Protein AF-A0A1B6GEA3-F1 (afdb_monomer_lite)

Radius of gyration: 18.71 Å; chains: 1; bounding box: 44×48×42 Å

Secondary structure (DSSP, 8-state):
--TT----SS--GGG--S-SSSS-EEETTTEEE--EE-SGGG--TTPEEHHHHHHHHHHT-SSEEEEEES---SEESSSSS-EE-HHHHHHHHHHHHHS--EEEEEEEE-TT--HHHHHHHHHHHGGGTTSS--EEEEEEE-------

InterPro domains:
  IPR032803 PLD3/4-like, PLD-like domain [PF13918] (6-137)
  IPR050874 Diverse function phospholipase D-related protein [PTHR10185] (2-135)

pLDDT: mean 89.79, std 10.69, range [38.94, 98.12]

Foldseek 3Di:
DPPPDDLDPADDCVPADLAEPVRFDQDVVPGGDDDADDDPSPQHHNYHHPLCVVLVVLQPDQAEAEEEEAADDQWDPPDPDIDGNVSNLVSNCCCFAVRVYAYEYEYEDEPPHDPVRVVSLCVSCCVVVPDSGHYYYDYDYDDPPPDD

Sequence (148 aa):
GAEGAQIPDKWPDSLSTPFNKETPMNLSTNGLVYLSSSPPPFCTKGRTGDGNAITSTILKANKFIYIAVMDYLPTFIFTSKPRYWADIDTALRTAAVDNSVEIRLLVSWWSHSPDSEKLFLRSLTDISDGRKVNITVEHLIGLETTSR

Organism: NCBI:txid1464854

Structure (mmCIF, N/CA/C/O backbone):
data_AF-A0A1B6GEA3-F1
#
_entry.id   AF-A0A1B6GEA3-F1
#
loop_
_atom_site.group_PDB
_atom_site.id
_atom_site.type_symbol
_atom_site.label_atom_id
_atom_site.label_alt_id
_atom_site.label_comp_id
_atom_site.label_asym_id
_atom_site.label_entity_id
_atom_site.label_seq_id
_atom_site.pdbx_PDB_ins_code
_atom_site.Cartn_x
_atom_site.Cartn_y
_atom_site.Cartn_z
_atom_site.occupancy
_atom_site.B_iso_or_equiv
_atom_site.auth_seq_id
_atom_site.auth_comp_id
_atom_site.auth_asym_id
_atom_site.auth_atom_id
_atom_site.pdbx_PDB_model_num
ATOM 1 N N . GLY A 1 1 ? -21.837 13.336 11.158 1.00 63.84 1 GLY A N 1
ATOM 2 C CA . GLY A 1 1 ? -22.263 12.968 12.523 1.00 63.84 1 GLY A CA 1
ATOM 3 C C . GLY A 1 1 ? -23.209 14.032 13.028 1.00 63.84 1 GLY A C 1
ATOM 4 O O . GLY A 1 1 ? -23.112 15.153 12.548 1.00 63.84 1 GLY A O 1
ATOM 5 N N . ALA A 1 2 ? -24.130 13.686 13.927 1.00 83.81 2 ALA A N 1
ATOM 6 C CA . ALA A 1 2 ? -24.963 14.682 14.600 1.00 83.81 2 ALA A CA 1
ATOM 7 C C . ALA A 1 2 ? -24.093 15.640 15.433 1.00 83.81 2 ALA A C 1
ATOM 9 O O . ALA A 1 2 ? -22.959 15.302 15.788 1.00 83.81 2 ALA A O 1
ATOM 10 N N . GLU A 1 3 ? -24.618 16.824 15.732 1.00 90.31 3 GLU A N 1
ATOM 11 C CA . GLU A 1 3 ? -23.950 17.785 16.608 1.00 90.31 3 GLU A CA 1
ATOM 12 C C . GLU A 1 3 ? -23.606 17.125 17.956 1.00 90.31 3 GLU A C 1
ATOM 14 O O . GLU A 1 3 ? -24.433 16.438 18.555 1.00 90.31 3 GLU A O 1
ATOM 19 N N . GLY A 1 4 ? -22.349 17.257 18.391 1.00 88.88 4 GLY A N 1
ATOM 20 C CA . GLY A 1 4 ? -21.850 16.654 19.632 1.00 88.88 4 GLY A CA 1
ATOM 21 C C . GLY A 1 4 ? -21.494 15.161 19.572 1.00 88.88 4 GLY A C 1
ATOM 22 O O . GLY A 1 4 ? -21.067 14.615 20.588 1.00 88.88 4 GLY A O 1
ATOM 23 N N . ALA A 1 5 ? -21.614 14.488 18.423 1.00 88.25 5 ALA A N 1
ATOM 24 C CA . ALA A 1 5 ? -21.246 13.075 18.311 1.00 88.25 5 ALA A CA 1
ATOM 25 C C . ALA A 1 5 ? -19.752 12.837 18.617 1.00 88.25 5 ALA A C 1
ATOM 27 O O . ALA A 1 5 ? -18.879 13.470 18.024 1.00 88.25 5 ALA A O 1
ATOM 28 N N . GLN A 1 6 ? -19.473 11.889 19.515 1.00 90.44 6 GLN A N 1
ATOM 29 C CA . GLN A 1 6 ? -18.126 11.444 19.885 1.00 90.44 6 GLN A CA 1
ATOM 30 C C . GLN A 1 6 ? -17.886 10.009 19.412 1.00 90.44 6 GLN A C 1
ATOM 32 O O . GLN A 1 6 ? -18.828 9.230 19.246 1.00 90.44 6 GLN A O 1
ATOM 37 N N . ILE A 1 7 ? -16.619 9.653 19.213 1.00 90.31 7 ILE A N 1
ATOM 38 C CA . ILE A 1 7 ? -16.230 8.261 18.975 1.00 90.31 7 ILE A CA 1
ATOM 39 C C . ILE A 1 7 ? -16.314 7.526 20.320 1.00 90.31 7 ILE A C 1
ATOM 41 O O . ILE A 1 7 ? -15.724 8.004 21.288 1.00 90.31 7 ILE A O 1
ATOM 45 N N . PRO A 1 8 ? -17.044 6.402 20.418 1.00 91.69 8 PRO A N 1
ATOM 46 C CA . PRO A 1 8 ? -17.146 5.671 21.672 1.00 91.69 8 PRO A CA 1
ATOM 47 C C . PRO A 1 8 ? -15.839 4.934 21.984 1.00 91.69 8 PRO A C 1
ATOM 49 O O . PRO A 1 8 ? -15.177 4.433 21.075 1.00 91.69 8 PRO A O 1
ATOM 52 N N . ASP A 1 9 ? -15.531 4.758 23.271 1.00 89.69 9 ASP A N 1
ATOM 53 C CA . ASP A 1 9 ? -14.397 3.925 23.711 1.00 89.69 9 ASP A CA 1
ATOM 54 C C . ASP A 1 9 ? -14.527 2.475 23.219 1.00 89.69 9 ASP A C 1
ATOM 56 O O . ASP A 1 9 ? -13.545 1.806 22.896 1.00 89.69 9 ASP A O 1
ATOM 60 N N . LYS A 1 10 ? -15.772 1.988 23.134 1.00 91.81 10 LYS A N 1
ATOM 61 C CA . LYS A 1 10 ? -16.122 0.703 22.535 1.00 91.81 10 LYS A CA 1
ATOM 62 C C . LYS A 1 10 ? -17.354 0.863 21.649 1.00 91.81 10 LYS A C 1
ATOM 64 O O . LYS A 1 10 ? -18.423 1.249 22.117 1.00 91.81 10 LYS A O 1
ATOM 69 N N . TRP A 1 11 ? -17.224 0.496 20.377 1.00 93.62 11 TRP A N 1
ATOM 70 C CA . TRP A 1 11 ? -18.368 0.418 19.471 1.00 93.62 11 TRP A CA 1
ATOM 71 C C . TRP A 1 11 ? -19.382 -0.648 19.921 1.00 93.62 11 TRP A C 1
ATOM 73 O O . TRP A 1 11 ? -18.971 -1.694 20.434 1.00 93.62 11 TRP A O 1
ATOM 83 N N . PRO A 1 12 ? -20.691 -0.428 19.696 1.00 94.31 12 PRO A N 1
ATOM 84 C CA . PRO A 1 12 ? -21.720 -1.427 19.965 1.00 94.31 12 PRO A CA 1
ATOM 85 C C . PRO A 1 12 ? -21.414 -2.773 19.301 1.00 94.31 12 PRO A C 1
ATOM 87 O O . PRO A 1 12 ? -20.940 -2.823 18.163 1.00 94.31 12 PRO A O 1
ATOM 90 N N . ASP A 1 13 ? -21.744 -3.876 19.979 1.00 94.38 13 ASP A N 1
ATOM 91 C CA . ASP A 1 13 ? -21.488 -5.222 19.450 1.00 94.38 13 ASP A CA 1
ATOM 92 C C . ASP A 1 13 ? -22.259 -5.480 18.134 1.00 94.38 13 ASP A C 1
ATOM 94 O O . ASP A 1 13 ? -21.790 -6.246 17.297 1.00 94.38 13 ASP A O 1
ATOM 98 N N . SER A 1 14 ? -23.362 -4.759 17.882 1.00 95.31 14 SER A N 1
ATOM 99 C CA . SER A 1 14 ? -24.110 -4.783 16.611 1.00 95.31 14 SER A CA 1
ATOM 100 C C . SER A 1 14 ? -23.311 -4.307 15.392 1.00 95.31 14 SER A C 1
ATOM 102 O O . SER A 1 14 ? -23.678 -4.624 14.264 1.00 95.31 14 SER A O 1
ATOM 104 N N . LEU A 1 15 ? -22.221 -3.560 15.597 1.00 93.25 15 LEU A N 1
ATOM 105 C CA . LEU A 1 15 ? -21.313 -3.118 14.534 1.00 93.25 15 LEU A CA 1
ATOM 106 C C . LEU A 1 15 ? -20.077 -4.021 14.391 1.00 93.25 15 LEU A C 1
ATOM 108 O O . LEU A 1 15 ? -19.209 -3.744 13.556 1.00 93.25 15 LEU A O 1
ATOM 112 N N . SER A 1 16 ? -19.969 -5.073 15.207 1.00 95.06 16 SER A N 1
ATOM 113 C CA . SER A 1 16 ? -18.897 -6.069 15.114 1.00 95.06 16 SER A CA 1
ATOM 114 C C . SER A 1 16 ? -19.169 -7.069 13.989 1.00 95.06 16 SER A C 1
ATOM 116 O O . SER A 1 16 ? -20.304 -7.237 13.548 1.00 95.06 16 SER A O 1
ATOM 118 N N . THR A 1 17 ? -18.129 -7.758 13.524 1.00 95.81 17 THR A N 1
ATOM 119 C CA . THR A 1 17 ? -18.251 -8.786 12.478 1.00 95.81 17 THR A CA 1
ATOM 120 C C . THR A 1 17 ? -17.312 -9.962 12.749 1.00 95.81 17 THR A C 1
ATOM 122 O O . THR A 1 17 ? -16.201 -9.741 13.233 1.00 95.81 17 THR A O 1
ATOM 125 N N . PRO A 1 18 ? -17.709 -11.211 12.439 1.00 96.56 18 PRO A N 1
ATOM 126 C CA . PRO A 1 18 ? -16.789 -12.345 12.425 1.00 96.56 18 PRO A CA 1
ATOM 127 C C . PRO A 1 18 ? -15.946 -12.406 11.138 1.00 96.56 18 PRO A C 1
ATOM 129 O O . PRO A 1 18 ? -15.070 -13.260 11.035 1.00 96.56 18 PRO A O 1
ATOM 132 N N . PHE A 1 19 ? -16.217 -11.544 10.150 1.00 97.06 19 PHE A N 1
ATOM 133 C CA . PHE A 1 19 ? -15.580 -11.595 8.834 1.00 97.06 19 PHE A CA 1
ATOM 134 C C . PHE A 1 19 ? -14.435 -10.591 8.688 1.00 97.06 19 PHE A C 1
ATOM 136 O O . PHE A 1 19 ? -14.632 -9.389 8.876 1.00 97.06 19 PHE A O 1
ATOM 143 N N . ASN A 1 20 ? -13.258 -11.087 8.311 1.00 97.12 20 ASN A N 1
ATOM 144 C CA . ASN A 1 20 ? -12.006 -10.332 8.188 1.00 97.12 20 ASN A CA 1
ATOM 145 C C . ASN A 1 20 ? -11.041 -11.017 7.206 1.00 97.12 20 ASN A C 1
ATOM 147 O O . ASN A 1 20 ? -11.426 -11.952 6.505 1.00 97.12 20 ASN A O 1
ATOM 151 N N . LYS A 1 21 ? -9.788 -10.550 7.137 1.00 95.81 21 LYS A N 1
ATOM 152 C CA . LYS A 1 21 ? -8.769 -11.120 6.243 1.00 95.81 21 LYS A CA 1
ATOM 153 C C . LYS A 1 21 ? -8.398 -12.580 6.558 1.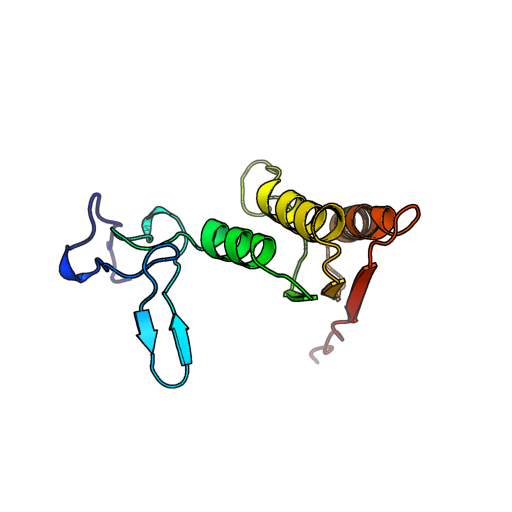00 95.81 21 LYS A C 1
ATOM 155 O O . LYS A 1 21 ? -7.868 -13.255 5.672 1.00 95.81 21 LYS A O 1
ATOM 160 N N . GLU A 1 22 ? -8.613 -13.047 7.791 1.00 96.12 22 GLU A N 1
ATOM 161 C CA . GLU A 1 22 ? -8.396 -14.433 8.224 1.00 96.12 22 GLU A CA 1
ATOM 162 C C . GLU A 1 22 ? -9.628 -15.314 7.977 1.00 96.12 22 GLU A C 1
ATOM 164 O O . GLU A 1 22 ? -9.493 -16.449 7.526 1.00 96.12 22 GLU A O 1
ATOM 169 N N . THR A 1 23 ? -10.824 -14.786 8.236 1.00 96.81 23 THR A N 1
ATOM 170 C CA . THR A 1 23 ? -12.113 -15.480 8.096 1.00 96.81 23 THR A CA 1
ATOM 171 C C . THR A 1 23 ? -13.048 -14.722 7.151 1.00 96.81 23 THR A C 1
ATOM 173 O O . THR A 1 23 ? -14.070 -14.195 7.590 1.00 96.81 23 THR A O 1
ATOM 176 N N . PRO A 1 24 ? -12.732 -14.615 5.848 1.00 96.31 24 PRO A N 1
ATOM 177 C CA . PRO A 1 24 ? -13.573 -13.876 4.914 1.00 96.31 24 PRO A CA 1
ATOM 178 C C . PRO A 1 24 ? -14.917 -14.581 4.694 1.00 96.31 24 PRO A C 1
ATOM 180 O O . PRO A 1 24 ? -15.021 -15.809 4.733 1.00 96.31 24 PRO A O 1
ATOM 183 N N . MET A 1 25 ? -15.960 -13.798 4.430 1.00 96.38 25 MET A N 1
ATOM 184 C CA . MET A 1 25 ? -17.271 -14.309 4.042 1.00 96.38 25 MET A CA 1
ATOM 185 C C . MET A 1 25 ? -17.194 -14.892 2.631 1.00 96.38 25 MET A C 1
ATOM 187 O O . MET A 1 25 ? -16.700 -14.236 1.720 1.00 96.38 25 MET A O 1
ATOM 191 N N . ASN A 1 26 ? -17.722 -16.096 2.422 1.00 95.31 26 ASN A N 1
ATOM 192 C CA . ASN A 1 26 ? -17.870 -16.651 1.080 1.00 95.31 26 ASN A CA 1
ATOM 193 C C . ASN A 1 26 ? -19.188 -16.172 0.460 1.00 95.31 26 ASN A C 1
ATOM 195 O O . ASN A 1 26 ? -20.264 -16.610 0.868 1.00 95.31 26 ASN A O 1
ATOM 199 N N . LEU A 1 27 ? -19.095 -15.273 -0.517 1.00 93.38 27 LEU A N 1
ATOM 200 C CA . LEU A 1 27 ? -20.205 -14.933 -1.394 1.00 93.38 27 LEU A CA 1
ATOM 201 C C . LEU A 1 27 ? -20.117 -15.835 -2.620 1.00 93.38 27 LEU A C 1
ATOM 203 O O . LEU A 1 27 ? -19.215 -15.681 -3.438 1.00 93.38 27 LEU A O 1
ATOM 207 N N . SER A 1 28 ? -21.069 -16.752 -2.771 1.00 87.19 28 SER A N 1
ATOM 208 C CA . SER A 1 28 ? -21.081 -17.811 -3.792 1.00 87.19 28 SER A CA 1
ATOM 209 C C . SER A 1 28 ? -20.748 -17.330 -5.213 1.00 87.19 28 SER A C 1
ATOM 211 O O . SER A 1 28 ? -20.174 -18.079 -5.996 1.00 87.19 28 SER A O 1
ATOM 213 N N . THR A 1 29 ? -21.105 -16.087 -5.546 1.00 85.50 29 THR A N 1
ATOM 214 C CA . THR A 1 29 ? -20.876 -15.457 -6.854 1.00 85.50 29 THR A CA 1
ATOM 215 C C . THR A 1 29 ? -19.674 -14.509 -6.899 1.00 85.50 29 THR A C 1
ATOM 217 O O . THR A 1 29 ? -19.186 -14.210 -7.984 1.00 85.50 29 THR A O 1
ATOM 220 N N . ASN A 1 30 ? -19.194 -14.024 -5.749 1.00 79.94 30 ASN A N 1
ATOM 221 C CA . ASN A 1 30 ? -18.200 -12.945 -5.653 1.00 79.94 30 ASN A CA 1
ATOM 222 C C . ASN A 1 30 ? -16.913 -13.375 -4.923 1.00 79.94 30 ASN A C 1
ATOM 224 O O . ASN A 1 30 ? -16.019 -12.557 -4.718 1.00 79.94 30 ASN A O 1
ATOM 228 N N . GLY A 1 31 ? -16.807 -14.650 -4.546 1.00 90.19 31 GLY A N 1
ATOM 229 C CA . GLY A 1 31 ? -15.653 -15.205 -3.852 1.00 90.19 31 GLY A CA 1
ATOM 230 C C . GLY A 1 31 ? -15.593 -14.820 -2.374 1.00 90.19 31 GLY A C 1
ATOM 231 O O . GLY A 1 31 ? -16.603 -14.549 -1.725 1.00 90.19 31 GLY A O 1
ATOM 232 N N . LEU A 1 32 ? -14.378 -14.845 -1.827 1.00 93.69 32 LEU A N 1
ATOM 233 C CA . LEU A 1 32 ? -14.110 -14.519 -0.430 1.00 93.69 32 LEU A CA 1
ATOM 234 C C . LEU A 1 32 ? -14.015 -13.000 -0.251 1.00 93.69 32 LEU A C 1
ATOM 236 O O . LEU A 1 32 ? -13.145 -12.364 -0.842 1.00 93.69 32 LEU A O 1
ATOM 240 N N . VAL A 1 33 ? -14.877 -12.427 0.587 1.00 94.56 33 VAL A N 1
ATOM 241 C CA . VAL A 1 33 ? -14.961 -10.981 0.820 1.00 94.56 33 VAL A CA 1
ATOM 242 C C . VAL A 1 33 ? -14.951 -10.640 2.305 1.00 94.56 33 VAL A C 1
ATOM 244 O O . VAL A 1 33 ? -15.423 -11.391 3.156 1.00 94.56 33 VAL A O 1
ATOM 247 N N . TYR A 1 34 ? -14.459 -9.454 2.625 1.00 95.25 34 TYR A N 1
ATOM 248 C CA . TYR A 1 34 ? -14.617 -8.830 3.932 1.00 95.25 34 TYR A CA 1
ATOM 249 C C . TYR A 1 34 ? -14.555 -7.314 3.756 1.00 95.25 34 TYR A C 1
ATOM 251 O O . TYR A 1 34 ? -14.083 -6.818 2.734 1.00 95.25 34 TYR A O 1
ATOM 259 N N . LEU A 1 35 ? -15.039 -6.575 4.752 1.00 93.88 35 LEU A N 1
ATOM 260 C CA . LEU A 1 35 ? -14.928 -5.122 4.773 1.00 93.88 35 LEU A CA 1
ATOM 261 C C . LEU A 1 35 ? -13.748 -4.724 5.648 1.00 93.88 35 LEU A C 1
ATOM 263 O O . LEU A 1 35 ? -13.661 -5.145 6.805 1.00 93.88 35 LEU A O 1
ATOM 267 N N . SER A 1 36 ? -12.866 -3.898 5.101 1.00 95.50 36 SER A N 1
ATOM 268 C CA . SER A 1 36 ? -11.856 -3.198 5.879 1.00 95.50 36 SER A CA 1
ATOM 269 C C . SER A 1 36 ? -12.348 -1.806 6.287 1.00 95.50 36 SER A C 1
ATOM 271 O O . SER A 1 36 ? -13.389 -1.342 5.811 1.00 95.50 36 SER A O 1
ATOM 273 N N . SER A 1 37 ? -11.674 -1.180 7.252 1.00 94.94 37 SER A N 1
ATOM 274 C CA . SER A 1 37 ? -12.034 0.173 7.691 1.00 94.94 37 SER A CA 1
ATOM 275 C C . SER A 1 37 ? -10.847 1.006 8.173 1.00 94.94 37 SER A C 1
ATOM 277 O O . SER A 1 37 ? -9.872 0.482 8.721 1.00 94.94 37 SER A O 1
ATOM 279 N N . SER A 1 38 ? -10.980 2.323 8.039 1.00 92.69 38 SER A N 1
ATOM 280 C CA . SER A 1 38 ? -10.090 3.347 8.583 1.00 92.69 38 SER A CA 1
ATOM 281 C C . SER A 1 38 ? -10.887 4.621 8.925 1.00 92.69 38 SER A C 1
ATOM 283 O O . SER A 1 38 ? -12.016 4.778 8.456 1.00 92.69 38 SER A O 1
ATOM 285 N N . PRO A 1 39 ? -10.344 5.530 9.759 1.00 91.25 39 PRO A N 1
ATOM 286 C CA . PRO A 1 39 ? -9.112 5.385 10.543 1.00 91.25 39 PRO A CA 1
ATOM 287 C C . PRO A 1 39 ? -9.276 4.359 11.686 1.00 91.25 39 PRO A C 1
ATOM 289 O O . PRO A 1 39 ? -10.394 3.904 11.933 1.00 91.25 39 PRO A O 1
ATOM 292 N N . PRO A 1 40 ? -8.199 3.971 12.405 1.00 90.44 40 PRO A N 1
ATOM 293 C CA . PRO A 1 40 ? -8.260 2.934 13.444 1.00 90.44 40 PRO A CA 1
ATOM 294 C C . PRO A 1 40 ? -9.393 3.090 14.476 1.00 90.44 40 PRO A C 1
ATOM 296 O O . PRO A 1 40 ? -10.002 2.076 14.809 1.00 90.44 40 PRO A O 1
ATOM 299 N N . PRO A 1 41 ? -9.767 4.310 14.922 1.00 92.19 41 PRO A N 1
ATOM 300 C CA . PRO A 1 41 ? -10.903 4.488 15.828 1.00 92.19 41 PRO A CA 1
ATOM 301 C C . PRO A 1 41 ? -12.257 4.040 15.263 1.00 92.19 41 PRO A C 1
ATOM 303 O O . PRO A 1 41 ? -13.165 3.788 16.041 1.00 92.19 41 PRO A O 1
ATOM 306 N N . PHE A 1 42 ? -12.414 3.918 13.942 1.00 91.38 42 PHE A N 1
ATOM 307 C CA . PHE A 1 42 ? -13.628 3.412 13.284 1.00 91.38 42 PHE A CA 1
ATOM 308 C C . PHE A 1 42 ? -13.527 1.926 12.913 1.00 91.38 42 PHE A C 1
ATOM 310 O O . PHE A 1 42 ? -14.460 1.357 12.344 1.00 91.38 42 PHE A O 1
ATOM 317 N N . CYS A 1 43 ? -12.413 1.273 13.251 1.00 93.31 43 CYS A N 1
ATOM 318 C CA . CYS A 1 43 ? -12.224 -0.150 13.021 1.00 93.31 43 CYS A CA 1
ATOM 319 C C . CYS A 1 43 ? -12.847 -0.947 14.172 1.00 93.31 43 CYS A C 1
ATOM 321 O O . CYS A 1 43 ? -12.206 -1.229 15.184 1.00 93.31 43 CYS A O 1
ATOM 323 N N . THR A 1 44 ? -14.132 -1.278 14.027 1.00 93.12 44 THR A N 1
ATOM 324 C CA . THR A 1 44 ? -14.888 -2.017 15.045 1.00 93.12 44 THR A CA 1
ATOM 325 C C . THR A 1 44 ? -14.348 -3.433 15.257 1.00 93.12 44 THR A C 1
ATOM 327 O O . THR A 1 44 ? -13.595 -3.980 14.445 1.00 93.12 44 THR A O 1
ATOM 330 N N . LYS A 1 45 ? -14.739 -4.051 16.377 1.00 94.62 45 LYS A N 1
ATOM 331 C CA . LYS A 1 45 ? -14.272 -5.383 16.766 1.00 94.62 45 LYS A CA 1
ATOM 332 C C . LYS A 1 45 ? -14.480 -6.401 15.638 1.00 94.62 45 LYS A C 1
ATOM 334 O O . LYS A 1 45 ? -15.576 -6.557 15.100 1.00 94.62 45 LYS A O 1
ATOM 339 N N . GLY A 1 46 ? -13.401 -7.119 15.336 1.00 94.75 46 GLY A N 1
ATOM 340 C CA . GLY A 1 46 ? -13.372 -8.174 14.330 1.00 94.75 46 GLY A CA 1
ATOM 341 C C . GLY A 1 46 ? -13.141 -7.695 12.898 1.00 94.75 46 GLY A C 1
ATOM 342 O O . GLY A 1 46 ? -12.921 -8.548 12.051 1.00 94.75 46 GLY A O 1
ATOM 343 N N . ARG A 1 47 ? -13.124 -6.382 12.612 1.00 95.44 47 ARG A N 1
ATOM 344 C CA . ARG A 1 47 ? -12.758 -5.848 11.287 1.00 95.44 47 ARG A CA 1
ATOM 345 C C . ARG A 1 47 ? -11.244 -5.800 11.086 1.00 95.44 47 ARG A C 1
ATOM 347 O O . ARG A 1 47 ? -10.477 -5.622 12.031 1.00 95.44 47 ARG A O 1
ATOM 354 N N . THR A 1 48 ? -10.819 -5.890 9.829 1.00 97.25 48 THR A N 1
ATOM 355 C CA . THR A 1 48 ? -9.431 -5.634 9.423 1.00 97.25 48 THR A CA 1
ATOM 356 C C . THR A 1 48 ? -9.244 -4.148 9.112 1.00 97.25 48 THR A C 1
ATOM 358 O O . THR A 1 48 ? -10.048 -3.559 8.397 1.00 97.25 48 THR A O 1
ATOM 361 N N . GLY A 1 49 ? -8.171 -3.528 9.603 1.00 96.81 49 GLY A N 1
ATOM 362 C CA . GLY A 1 49 ? -7.842 -2.147 9.230 1.00 96.81 49 GLY A CA 1
ATOM 363 C C . GLY A 1 49 ? -7.430 -2.022 7.757 1.00 96.81 49 GLY A C 1
ATOM 364 O O . GLY A 1 49 ? -6.732 -2.903 7.252 1.00 96.81 49 GLY A O 1
ATOM 365 N N . ASP A 1 50 ? -7.805 -0.928 7.084 1.00 94.69 50 ASP A N 1
ATOM 366 C CA . ASP A 1 50 ? -7.559 -0.734 5.638 1.00 94.69 50 ASP A CA 1
ATOM 367 C C . ASP A 1 50 ? -6.091 -0.927 5.243 1.00 94.69 50 ASP A C 1
ATOM 369 O O . ASP A 1 50 ? -5.797 -1.684 4.320 1.00 94.69 50 ASP A O 1
ATOM 373 N N . GLY A 1 51 ? -5.151 -0.330 5.985 1.00 94.31 51 GLY A N 1
ATOM 374 C CA . GLY A 1 51 ? -3.719 -0.470 5.689 1.00 94.31 51 GLY A CA 1
ATOM 375 C C . GLY A 1 51 ? -3.239 -1.927 5.706 1.00 94.31 51 GLY A C 1
ATOM 376 O O . GLY A 1 51 ? -2.461 -2.332 4.849 1.00 94.31 51 GLY A O 1
ATOM 377 N N . ASN A 1 52 ? -3.760 -2.744 6.628 1.00 95.75 52 ASN A N 1
ATOM 378 C CA . ASN A 1 52 ? -3.449 -4.173 6.720 1.00 95.75 52 ASN A CA 1
ATOM 379 C C . ASN A 1 52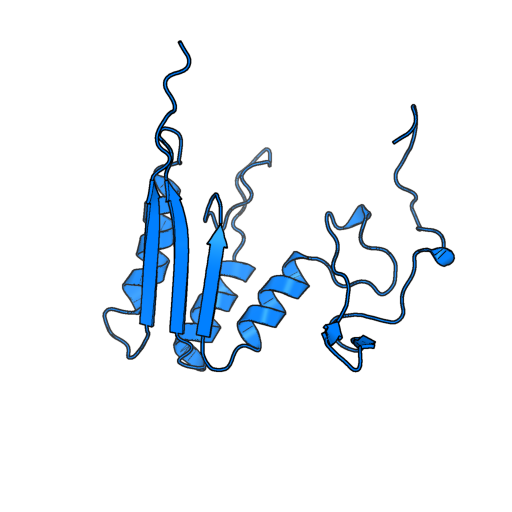 ? -4.143 -4.978 5.608 1.00 95.75 52 ASN A C 1
ATOM 381 O O . ASN A 1 52 ? -3.572 -5.914 5.051 1.00 95.75 52 ASN A O 1
ATOM 385 N N . ALA A 1 53 ? -5.375 -4.610 5.250 1.00 96.94 53 ALA A N 1
ATOM 386 C CA . ALA A 1 53 ? -6.080 -5.230 4.135 1.00 96.94 53 ALA A CA 1
ATOM 387 C C . ALA A 1 53 ? -5.327 -5.015 2.809 1.00 96.94 53 ALA A C 1
ATOM 389 O O . ALA A 1 53 ? -5.097 -5.980 2.082 1.00 96.94 53 ALA A O 1
ATOM 390 N N . ILE A 1 54 ? -4.865 -3.790 2.542 1.00 96.25 54 ILE A N 1
ATOM 391 C CA . ILE A 1 54 ? -4.097 -3.447 1.336 1.00 96.25 54 ILE A CA 1
ATOM 392 C C . ILE A 1 54 ? -2.764 -4.206 1.299 1.00 96.25 54 ILE A C 1
ATOM 394 O O . ILE A 1 54 ? -2.497 -4.924 0.335 1.00 96.25 54 ILE A O 1
ATOM 398 N N . THR A 1 55 ? -1.944 -4.110 2.351 1.00 97.31 55 THR A N 1
ATOM 399 C CA . THR A 1 55 ? -0.612 -4.745 2.361 1.00 97.31 55 THR A CA 1
ATOM 400 C C . THR A 1 55 ? -0.698 -6.268 2.314 1.00 97.31 55 THR A C 1
ATOM 402 O O . THR A 1 55 ? 0.057 -6.901 1.579 1.00 97.31 55 THR A O 1
ATOM 405 N N . SER A 1 56 ? -1.659 -6.881 3.014 1.00 96.69 56 SER A N 1
ATOM 406 C CA . SER A 1 56 ? -1.863 -8.333 2.933 1.00 96.69 56 SER A CA 1
ATOM 407 C C . SER A 1 56 ? -2.379 -8.796 1.568 1.00 96.69 56 SER A C 1
ATOM 409 O O . SER A 1 56 ? -2.035 -9.898 1.146 1.00 96.69 56 SER A O 1
ATOM 411 N N . THR A 1 57 ? -3.156 -7.970 0.859 1.00 96.31 57 THR A N 1
ATOM 412 C CA . THR A 1 57 ? -3.590 -8.261 -0.517 1.00 96.31 57 THR A CA 1
ATOM 413 C C . THR A 1 57 ? -2.402 -8.242 -1.476 1.00 96.31 57 THR A C 1
ATOM 415 O O . THR A 1 57 ? -2.238 -9.176 -2.256 1.00 96.31 57 THR A O 1
ATOM 418 N N . ILE A 1 58 ? -1.534 -7.232 -1.362 1.00 97.94 58 ILE A N 1
ATOM 419 C CA . ILE A 1 58 ? -0.291 -7.122 -2.142 1.00 97.94 58 ILE A CA 1
ATOM 420 C C . ILE A 1 58 ? 0.610 -8.340 -1.910 1.00 97.94 58 ILE A C 1
ATOM 422 O O . ILE A 1 58 ? 1.034 -8.984 -2.865 1.00 97.94 58 ILE A O 1
ATOM 426 N N . LEU A 1 59 ? 0.846 -8.707 -0.647 1.00 97.44 59 LEU A N 1
ATOM 427 C CA . LEU A 1 59 ? 1.729 -9.824 -0.291 1.00 97.44 59 LEU A CA 1
ATOM 428 C C . LEU A 1 59 ? 1.196 -11.200 -0.723 1.00 97.44 59 LEU A C 1
ATOM 430 O O . LEU A 1 59 ? 1.982 -12.128 -0.885 1.00 97.44 59 LEU A O 1
ATOM 434 N N . LYS A 1 60 ? -0.123 -11.350 -0.896 1.00 96.12 60 LYS A N 1
ATOM 435 C CA . LYS A 1 60 ? -0.759 -12.593 -1.372 1.00 96.12 60 LYS A CA 1
ATOM 436 C C . LYS A 1 60 ? -0.859 -12.678 -2.901 1.00 96.12 60 LYS A C 1
ATOM 438 O O . LYS A 1 60 ? -1.297 -13.709 -3.415 1.00 96.12 60 LYS A O 1
ATOM 443 N N . ALA A 1 61 ? -0.528 -11.611 -3.630 1.00 96.81 61 ALA A N 1
ATOM 444 C CA . ALA A 1 61 ? -0.585 -11.614 -5.085 1.00 96.81 61 ALA A CA 1
ATOM 445 C C . ALA A 1 61 ? 0.478 -12.562 -5.663 1.00 96.81 61 ALA A C 1
ATOM 447 O O . ALA A 1 61 ? 1.622 -12.564 -5.225 1.00 96.81 61 ALA A O 1
ATOM 448 N N . ASN A 1 62 ? 0.098 -13.350 -6.673 1.00 95.19 62 ASN A N 1
ATOM 449 C CA . ASN A 1 62 ? 0.976 -14.368 -7.274 1.00 95.19 62 ASN A CA 1
ATOM 450 C C . ASN A 1 62 ? 1.337 -14.089 -8.741 1.00 95.19 62 ASN A C 1
ATOM 452 O O . ASN A 1 62 ? 2.049 -14.879 -9.353 1.00 95.19 62 ASN A O 1
ATOM 456 N N . LYS A 1 63 ? 0.769 -13.043 -9.354 1.00 96.00 63 LYS A N 1
ATOM 457 C CA . LYS A 1 63 ? 0.938 -12.771 -10.793 1.00 96.00 63 LYS A CA 1
ATOM 458 C C . LYS A 1 63 ? 1.158 -11.299 -11.085 1.00 96.00 63 LYS A C 1
ATOM 460 O O . LYS A 1 63 ? 2.188 -10.942 -11.640 1.00 96.00 63 LYS A O 1
ATOM 465 N N . PHE A 1 64 ? 0.194 -10.461 -10.711 1.00 97.44 64 PHE A N 1
ATOM 466 C CA . PHE A 1 64 ? 0.254 -9.031 -10.974 1.00 97.44 64 PHE A CA 1
ATOM 467 C C . PHE A 1 64 ? -0.383 -8.211 -9.849 1.00 97.44 64 PHE A C 1
ATOM 469 O O . PHE A 1 64 ? -1.260 -8.699 -9.133 1.00 97.44 64 PHE A O 1
ATOM 476 N N . ILE A 1 65 ? 0.040 -6.953 -9.743 1.00 98.12 65 ILE A N 1
ATOM 477 C CA . ILE A 1 65 ? -0.521 -5.907 -8.887 1.00 98.12 65 ILE A CA 1
ATOM 478 C C . ILE A 1 65 ? -0.682 -4.651 -9.742 1.00 98.12 65 ILE A C 1
ATOM 480 O O . ILE A 1 65 ? 0.307 -4.039 -10.140 1.00 98.12 65 ILE A O 1
ATOM 484 N N . TYR A 1 66 ? -1.925 -4.258 -10.015 1.00 97.94 66 TYR A N 1
ATOM 485 C CA . TYR A 1 66 ? -2.236 -3.031 -10.751 1.00 97.94 66 TYR A CA 1
ATOM 486 C C . TYR A 1 66 ? -2.886 -2.023 -9.810 1.00 97.94 66 TYR A C 1
ATOM 488 O O . TYR A 1 66 ? -3.900 -2.321 -9.179 1.00 97.94 66 TYR A O 1
ATOM 496 N N . ILE A 1 67 ? -2.275 -0.847 -9.694 1.00 97.25 67 ILE A N 1
ATOM 497 C CA . ILE A 1 67 ? -2.664 0.199 -8.746 1.00 97.25 67 ILE A CA 1
ATOM 498 C C . ILE A 1 67 ? -2.946 1.477 -9.527 1.00 97.25 67 ILE A C 1
ATOM 500 O O . ILE A 1 67 ? -2.108 1.911 -10.308 1.00 97.25 67 ILE A O 1
ATOM 504 N N . ALA A 1 68 ? -4.102 2.093 -9.284 1.00 96.56 68 ALA A N 1
ATOM 505 C CA . ALA A 1 68 ? -4.437 3.422 -9.781 1.00 96.56 68 ALA A CA 1
ATOM 506 C C . ALA A 1 68 ? -4.722 4.341 -8.589 1.00 96.56 68 ALA A C 1
ATOM 508 O O . ALA A 1 68 ? -5.640 4.068 -7.814 1.00 96.56 68 ALA A O 1
ATOM 509 N N . VAL A 1 69 ? -3.918 5.391 -8.412 1.00 93.62 69 VAL A N 1
ATOM 510 C CA . VAL A 1 69 ? -4.000 6.294 -7.252 1.00 93.62 69 VAL A CA 1
ATOM 511 C C . VAL A 1 69 ? -3.828 7.756 -7.652 1.00 93.62 69 VAL A C 1
ATOM 513 O O . VAL A 1 69 ? -3.258 8.082 -8.694 1.00 93.62 69 VAL A O 1
ATOM 516 N N . MET A 1 70 ? -4.339 8.641 -6.798 1.00 90.94 70 MET A N 1
ATOM 517 C CA . MET A 1 70 ? -4.114 10.080 -6.924 1.00 90.94 70 MET A CA 1
ATOM 518 C C . MET A 1 70 ? -2.655 10.424 -6.643 1.00 90.94 70 MET A C 1
ATOM 520 O O . MET A 1 70 ? -2.022 11.029 -7.495 1.00 90.94 70 MET A O 1
ATOM 524 N N . ASP A 1 71 ? -2.129 9.953 -5.513 1.00 90.00 71 ASP A N 1
ATOM 525 C CA . ASP A 1 71 ? -0.762 10.222 -5.080 1.00 90.00 71 ASP A CA 1
ATOM 526 C C . ASP A 1 71 ? -0.096 8.923 -4.593 1.00 90.00 71 ASP A C 1
ATOM 528 O O . ASP A 1 71 ? -0.722 8.109 -3.902 1.00 90.00 71 ASP A O 1
ATOM 532 N N . TYR A 1 72 ? 1.185 8.734 -4.913 1.00 92.56 72 TYR A N 1
ATOM 533 C CA . TYR A 1 72 ? 2.044 7.699 -4.332 1.00 92.56 72 TYR A CA 1
ATOM 534 C C . TYR A 1 72 ? 3.128 8.344 -3.470 1.00 92.56 72 TYR A C 1
ATOM 536 O O . TYR A 1 72 ? 4.239 8.653 -3.903 1.00 92.56 72 TYR A O 1
ATOM 544 N N . LEU A 1 73 ? 2.803 8.506 -2.193 1.00 91.12 73 LEU A N 1
ATOM 545 C CA . LEU A 1 73 ? 3.729 8.991 -1.183 1.00 91.12 73 LEU A CA 1
ATOM 546 C C . LEU A 1 73 ? 3.723 7.997 -0.023 1.00 91.12 73 LEU A C 1
ATOM 548 O O . LEU A 1 73 ? 2.749 7.968 0.732 1.00 91.12 73 LEU A O 1
ATOM 552 N N . PRO A 1 74 ? 4.794 7.211 0.191 1.00 89.69 74 PRO A N 1
ATOM 553 C CA . PRO A 1 74 ? 4.934 6.358 1.369 1.00 89.69 74 PRO A CA 1
ATOM 554 C C . PRO A 1 74 ? 5.250 7.211 2.610 1.00 89.69 74 PRO A C 1
ATOM 556 O O . PRO A 1 74 ? 6.164 6.934 3.380 1.00 89.69 74 PRO A O 1
ATOM 559 N N . THR A 1 75 ? 4.516 8.306 2.805 1.00 88.00 75 THR A N 1
ATOM 560 C CA . THR A 1 75 ? 4.625 9.215 3.939 1.00 88.00 75 THR A CA 1
ATOM 561 C C . THR A 1 75 ? 3.243 9.703 4.355 1.00 88.00 75 THR A C 1
ATOM 563 O O . THR A 1 75 ? 2.373 9.943 3.523 1.00 88.00 75 THR A O 1
ATOM 566 N N . PHE A 1 76 ? 3.038 9.896 5.653 1.00 82.94 76 PHE A N 1
ATOM 567 C CA . PHE A 1 76 ? 1.862 10.580 6.170 1.00 82.94 76 PHE A CA 1
ATOM 568 C C . PHE A 1 76 ? 2.009 12.084 5.912 1.00 82.94 76 PHE A C 1
ATOM 570 O O . PHE A 1 76 ? 2.806 12.753 6.572 1.00 82.94 76 PHE A O 1
ATOM 577 N N . ILE A 1 77 ? 1.255 12.599 4.938 1.00 74.62 77 ILE A N 1
ATOM 578 C CA . ILE A 1 77 ? 1.324 14.006 4.501 1.00 74.62 77 ILE A CA 1
ATOM 579 C C . ILE A 1 77 ? 0.374 14.935 5.271 1.00 74.62 77 ILE A C 1
ATOM 581 O O . ILE A 1 77 ? 0.572 16.144 5.292 1.00 74.62 77 ILE A O 1
ATOM 585 N N . PHE A 1 78 ? -0.619 14.376 5.970 1.00 77.56 78 PHE A N 1
ATOM 586 C CA . PHE A 1 78 ? -1.604 15.127 6.762 1.00 77.56 78 PHE A CA 1
ATOM 587 C C . PHE A 1 78 ? -1.302 15.103 8.268 1.00 77.56 78 PHE A C 1
ATOM 589 O O . PHE A 1 78 ? -2.205 15.143 9.104 1.00 77.56 78 PHE A O 1
ATOM 596 N N . THR A 1 79 ? -0.023 15.005 8.635 1.00 81.00 79 THR A N 1
ATOM 597 C CA . THR A 1 79 ? 0.440 15.027 10.028 1.00 81.00 79 THR A CA 1
ATOM 598 C C . THR A 1 79 ? 1.373 16.207 10.277 1.00 81.00 79 THR A C 1
ATOM 600 O O . THR A 1 79 ? 2.089 16.641 9.384 1.00 81.00 79 THR A O 1
ATOM 603 N N . SER A 1 80 ? 1.421 16.706 11.520 1.00 84.06 80 SER A N 1
ATOM 604 C CA . SER A 1 80 ? 2.252 17.867 11.902 1.00 84.06 80 SER A CA 1
ATOM 605 C C . SER A 1 80 ? 3.748 17.698 11.614 1.00 84.06 80 SER A C 1
ATOM 607 O O . SER A 1 80 ? 4.474 18.679 11.480 1.00 84.06 80 SER A O 1
ATOM 609 N N . LYS A 1 81 ? 4.212 16.450 11.534 1.00 84.81 81 LYS A N 1
ATOM 610 C CA . LYS A 1 81 ? 5.538 16.071 11.051 1.00 84.81 81 LYS A CA 1
ATOM 611 C C . LYS A 1 81 ? 5.366 14.944 10.036 1.00 84.81 81 LYS A C 1
ATOM 613 O O . LYS A 1 81 ? 4.616 14.014 10.359 1.00 84.81 81 LYS A O 1
ATOM 618 N N . PRO A 1 82 ? 6.046 14.979 8.878 1.00 81.56 82 PRO A N 1
ATOM 619 C CA . PRO A 1 82 ? 6.059 13.856 7.954 1.00 81.56 82 PRO A CA 1
ATOM 620 C C . PRO A 1 82 ? 6.530 12.594 8.672 1.00 81.56 82 PRO A C 1
ATOM 622 O O . PRO A 1 82 ? 7.517 12.615 9.412 1.00 81.56 82 PRO A O 1
ATOM 625 N N . ARG A 1 83 ? 5.813 11.492 8.474 1.00 87.81 83 ARG A N 1
ATOM 626 C CA . ARG A 1 83 ? 6.218 10.176 8.978 1.00 87.81 83 ARG A CA 1
ATOM 627 C C . ARG A 1 83 ? 6.296 9.221 7.809 1.00 87.81 83 ARG A C 1
ATOM 629 O O . ARG A 1 83 ? 5.379 9.196 6.999 1.00 87.81 83 ARG A O 1
ATOM 636 N N . TYR A 1 84 ? 7.366 8.444 7.731 1.00 89.12 84 TYR A N 1
ATOM 637 C CA . TYR A 1 84 ? 7.497 7.424 6.700 1.00 89.12 84 TYR A CA 1
ATOM 638 C C . TYR A 1 84 ? 6.512 6.278 6.954 1.00 89.12 84 TYR A C 1
ATOM 640 O O . TYR A 1 84 ? 6.362 5.825 8.090 1.00 89.12 84 TYR A O 1
ATOM 648 N N . TRP A 1 85 ? 5.848 5.822 5.898 1.00 88.38 85 TRP A N 1
ATOM 649 C CA . TRP A 1 85 ? 4.975 4.658 5.898 1.00 88.38 85 TRP A CA 1
ATOM 650 C C . TRP A 1 85 ? 5.630 3.541 5.087 1.00 88.38 85 TRP A C 1
ATOM 652 O O . TRP A 1 85 ? 5.403 3.383 3.890 1.00 88.38 85 TRP A O 1
ATOM 662 N N . ALA A 1 86 ? 6.476 2.772 5.771 1.00 91.06 86 ALA A N 1
ATOM 663 C CA . ALA A 1 86 ? 7.267 1.718 5.150 1.00 91.06 86 ALA A CA 1
ATOM 664 C C . ALA A 1 86 ? 6.425 0.545 4.638 1.00 91.06 86 ALA A C 1
ATOM 666 O O . ALA A 1 86 ? 6.876 -0.159 3.739 1.00 91.06 86 ALA A O 1
ATOM 667 N N . ASP A 1 87 ? 5.241 0.303 5.208 1.00 94.44 87 ASP A N 1
ATOM 668 C CA . ASP A 1 87 ? 4.522 -0.957 4.999 1.00 94.44 87 ASP A CA 1
ATOM 669 C C . ASP A 1 87 ? 4.128 -1.166 3.534 1.00 94.44 87 ASP A C 1
ATOM 671 O O . ASP A 1 87 ? 4.282 -2.269 3.014 1.00 94.44 87 ASP A O 1
ATOM 675 N N . ILE A 1 88 ? 3.645 -0.116 2.857 1.00 94.56 88 ILE A N 1
ATOM 676 C CA . ILE A 1 88 ? 3.218 -0.214 1.455 1.00 94.56 88 ILE A CA 1
ATOM 677 C C . ILE A 1 88 ? 4.411 -0.416 0.517 1.00 94.56 88 ILE A C 1
ATOM 679 O O . ILE A 1 88 ? 4.380 -1.305 -0.333 1.00 94.56 88 ILE A O 1
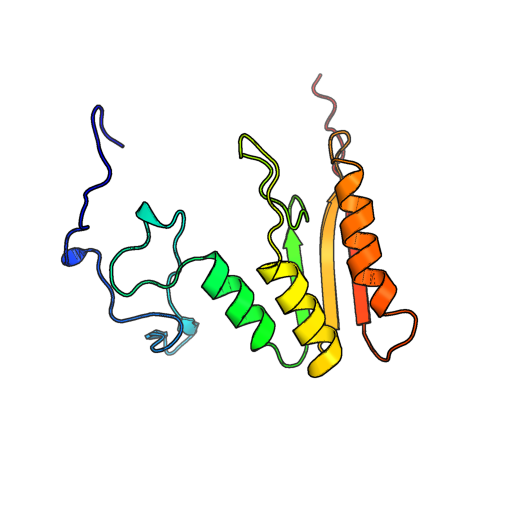ATOM 683 N N . ASP A 1 89 ? 5.484 0.349 0.721 1.00 93.81 89 ASP A N 1
ATOM 684 C CA . ASP A 1 89 ? 6.697 0.272 -0.095 1.00 93.81 89 ASP A CA 1
ATOM 685 C C . ASP A 1 89 ? 7.392 -1.085 0.101 1.00 93.81 89 ASP A C 1
ATOM 687 O O . ASP A 1 89 ? 7.780 -1.744 -0.863 1.00 93.81 89 ASP A O 1
ATOM 691 N N . THR A 1 90 ? 7.446 -1.567 1.348 1.00 95.94 90 THR A N 1
ATOM 692 C CA . THR A 1 90 ? 7.963 -2.898 1.690 1.00 95.94 90 THR A CA 1
ATOM 693 C C . THR A 1 90 ? 7.130 -3.990 1.028 1.00 95.94 90 THR A C 1
ATOM 695 O O . THR A 1 90 ? 7.693 -4.866 0.382 1.00 95.94 90 THR A O 1
ATOM 698 N N . ALA A 1 91 ? 5.797 -3.927 1.122 1.00 97.44 91 ALA A N 1
ATOM 699 C CA . ALA A 1 91 ? 4.922 -4.939 0.535 1.00 97.44 91 ALA A CA 1
ATOM 700 C C . ALA A 1 91 ? 5.083 -5.037 -0.992 1.00 97.44 91 ALA A C 1
ATOM 702 O O . ALA A 1 91 ? 5.182 -6.144 -1.522 1.00 97.44 91 ALA A O 1
ATOM 703 N N . LEU A 1 92 ? 5.154 -3.897 -1.691 1.00 96.56 92 LEU A N 1
ATOM 704 C CA . LEU A 1 92 ? 5.360 -3.866 -3.143 1.00 96.56 92 LEU A CA 1
ATOM 705 C C . LEU A 1 92 ? 6.724 -4.442 -3.525 1.00 96.56 92 LEU A C 1
ATOM 707 O O . LEU A 1 92 ? 6.802 -5.303 -4.400 1.00 96.56 92 LEU A O 1
ATOM 711 N N . ARG A 1 93 ? 7.796 -4.030 -2.838 1.00 95.31 93 ARG A N 1
ATOM 712 C CA . ARG A 1 93 ? 9.146 -4.546 -3.111 1.00 95.31 93 ARG A CA 1
ATOM 713 C C . ARG A 1 93 ? 9.263 -6.037 -2.817 1.00 95.31 93 ARG A C 1
ATOM 715 O O . ARG A 1 93 ? 9.846 -6.750 -3.625 1.00 95.31 93 ARG A O 1
ATOM 722 N N . THR A 1 94 ? 8.681 -6.518 -1.719 1.00 96.00 94 THR A N 1
ATOM 723 C CA . THR A 1 94 ? 8.624 -7.950 -1.390 1.00 96.00 94 THR A CA 1
ATOM 724 C C . THR A 1 94 ? 7.882 -8.731 -2.470 1.00 96.00 94 THR A C 1
ATOM 726 O O . THR A 1 94 ? 8.413 -9.714 -2.976 1.00 96.00 94 THR A O 1
ATOM 729 N N . ALA A 1 95 ? 6.693 -8.285 -2.889 1.00 96.62 95 ALA A N 1
ATOM 730 C CA . ALA A 1 95 ? 5.943 -8.965 -3.945 1.00 96.62 95 ALA A CA 1
ATOM 731 C C . ALA A 1 95 ? 6.735 -9.027 -5.265 1.00 96.62 95 ALA A C 1
ATOM 733 O O . ALA A 1 95 ? 6.774 -10.067 -5.926 1.00 96.62 95 ALA A O 1
ATOM 734 N N . ALA A 1 96 ? 7.407 -7.934 -5.623 1.00 95.38 96 ALA A N 1
ATOM 735 C CA . ALA A 1 96 ? 8.190 -7.851 -6.846 1.00 95.38 96 ALA A CA 1
ATOM 736 C C . ALA A 1 96 ? 9.447 -8.739 -6.806 1.00 95.38 96 ALA A C 1
ATOM 738 O O . ALA A 1 96 ? 9.713 -9.473 -7.754 1.00 95.38 96 ALA A O 1
ATOM 739 N N . VAL A 1 97 ? 10.218 -8.686 -5.715 1.00 94.00 97 VAL A N 1
ATOM 740 C CA . VAL A 1 97 ? 11.525 -9.356 -5.600 1.00 94.00 97 VAL A CA 1
ATOM 741 C C . VAL A 1 97 ? 11.382 -10.829 -5.234 1.00 94.00 97 VAL A C 1
ATOM 743 O O . VAL A 1 97 ? 11.996 -11.674 -5.885 1.00 94.00 97 VAL A O 1
ATOM 746 N N . ASP A 1 98 ? 10.576 -11.144 -4.223 1.00 93.94 98 ASP A N 1
ATOM 747 C CA . ASP A 1 98 ? 10.524 -12.493 -3.653 1.00 93.94 98 ASP A CA 1
ATOM 748 C C . ASP A 1 98 ? 9.597 -13.396 -4.471 1.00 93.94 98 ASP A C 1
ATOM 750 O O . ASP A 1 98 ? 9.874 -14.580 -4.657 1.00 93.94 98 ASP A O 1
ATOM 754 N N . ASN A 1 99 ? 8.519 -12.820 -5.013 1.00 92.69 99 ASN A N 1
ATOM 755 C CA . ASN A 1 99 ? 7.477 -13.566 -5.718 1.00 92.69 99 ASN A CA 1
ATOM 756 C C . ASN A 1 99 ? 7.454 -13.307 -7.231 1.00 92.69 99 ASN A C 1
ATOM 758 O O . ASN A 1 99 ? 6.630 -13.893 -7.929 1.00 92.69 99 ASN A O 1
ATOM 762 N N . SER A 1 100 ? 8.352 -12.459 -7.755 1.00 93.69 100 SER A N 1
ATOM 763 C CA . SER A 1 100 ? 8.401 -12.093 -9.183 1.00 93.69 100 SER A CA 1
ATOM 764 C C . SER A 1 100 ? 7.055 -11.581 -9.725 1.00 93.69 100 SER A C 1
ATOM 766 O O . SER A 1 100 ? 6.698 -11.840 -10.876 1.00 93.69 100 SER A O 1
ATOM 768 N N . VAL A 1 101 ? 6.283 -10.885 -8.885 1.00 96.25 101 VAL A N 1
ATOM 769 C CA . VAL A 1 101 ? 4.978 -10.325 -9.255 1.00 96.25 101 VAL A CA 1
ATOM 770 C C . VAL A 1 101 ? 5.180 -9.082 -10.115 1.00 96.25 101 VAL A C 1
ATOM 772 O O . VAL A 1 101 ? 5.955 -8.194 -9.764 1.00 96.25 101 VAL A O 1
ATOM 775 N N . GLU A 1 102 ? 4.455 -8.999 -11.229 1.00 96.38 102 GLU A N 1
ATOM 776 C CA . GLU A 1 102 ? 4.431 -7.804 -12.072 1.00 96.38 102 GLU A CA 1
ATOM 777 C C . GLU A 1 102 ? 3.672 -6.671 -11.379 1.00 96.38 102 GLU A C 1
ATOM 779 O O . GLU A 1 102 ? 2.549 -6.865 -10.916 1.00 96.38 102 GLU A O 1
ATOM 784 N N . ILE A 1 103 ? 4.235 -5.466 -11.355 1.00 97.50 103 ILE A N 1
ATOM 785 C CA . ILE A 1 103 ? 3.581 -4.304 -10.754 1.00 97.50 103 ILE A CA 1
ATOM 786 C C . ILE A 1 103 ? 3.427 -3.205 -11.798 1.00 97.50 103 ILE A C 1
ATOM 788 O O . ILE A 1 103 ? 4.392 -2.814 -12.451 1.00 97.50 103 ILE A O 1
ATOM 792 N N . ARG A 1 104 ? 2.211 -2.670 -11.922 1.00 97.69 104 ARG A N 1
ATOM 793 C CA . ARG A 1 104 ? 1.938 -1.468 -12.717 1.00 97.69 104 ARG A CA 1
ATOM 794 C C . ARG A 1 104 ? 1.242 -0.436 -11.853 1.00 97.69 104 ARG A C 1
ATOM 796 O O . ARG A 1 104 ? 0.203 -0.725 -11.258 1.00 97.69 104 ARG A O 1
ATOM 803 N N . LEU A 1 105 ? 1.805 0.761 -11.807 1.00 97.25 105 LEU A N 1
ATOM 804 C CA . LEU A 1 105 ? 1.208 1.901 -11.132 1.00 97.25 105 LEU A CA 1
ATOM 805 C C . LEU A 1 105 ? 0.760 2.922 -12.174 1.00 97.25 105 LEU A C 1
ATOM 807 O O . LEU A 1 105 ? 1.550 3.337 -13.015 1.00 97.25 105 LEU A O 1
ATOM 811 N N . LEU A 1 106 ? -0.495 3.343 -12.081 1.00 96.88 106 LEU A N 1
ATOM 812 C CA . LEU A 1 106 ? -1.020 4.531 -12.733 1.00 96.88 106 LEU A CA 1
ATOM 813 C C . LEU A 1 106 ? -1.201 5.605 -11.657 1.00 96.88 106 LEU A C 1
ATOM 815 O O . LEU A 1 106 ? -2.074 5.485 -10.796 1.00 96.88 106 LEU A O 1
ATOM 819 N N . VAL A 1 107 ? -0.354 6.630 -11.678 1.00 95.25 107 VAL A N 1
ATOM 820 C CA . VAL A 1 107 ? -0.341 7.684 -10.651 1.00 95.25 107 VAL A CA 1
ATOM 821 C C . VAL A 1 107 ? -0.731 9.004 -11.288 1.00 95.25 107 VAL A C 1
ATOM 823 O O . VAL A 1 107 ? -0.219 9.359 -12.350 1.00 95.25 107 VAL A O 1
ATOM 826 N N . SER A 1 108 ? -1.654 9.734 -10.671 1.00 92.69 108 SER A N 1
ATOM 827 C CA . SER A 1 108 ? -2.036 11.041 -11.205 1.00 92.69 108 SER A CA 1
ATOM 828 C C . SER A 1 108 ? -0.868 12.020 -11.098 1.00 92.69 108 SER A C 1
ATOM 830 O O . SER A 1 108 ? -0.098 11.980 -10.147 1.00 92.69 108 SER A O 1
ATOM 832 N N . TRP A 1 109 ? -0.712 12.891 -12.093 1.00 90.38 109 TRP A N 1
ATOM 833 C CA . TRP A 1 109 ? 0.286 13.957 -12.064 1.00 90.38 109 TRP A CA 1
ATOM 834 C C . TRP A 1 109 ? -0.398 15.302 -12.294 1.00 90.38 109 TRP A C 1
ATOM 836 O O . TRP A 1 109 ? -0.900 15.577 -13.390 1.00 90.38 109 TRP A O 1
ATOM 846 N N . TRP A 1 110 ? -0.414 16.129 -11.251 1.00 87.50 110 TRP A N 1
ATOM 847 C CA . TRP A 1 110 ? -1.020 17.459 -11.239 1.00 87.50 110 TRP A CA 1
ATOM 848 C C . TRP A 1 110 ? 0.066 18.537 -11.188 1.00 87.50 110 TRP A C 1
ATOM 850 O O . TRP A 1 110 ? 1.203 18.285 -10.793 1.00 87.50 110 TRP A O 1
ATOM 860 N N . SER A 1 111 ? -0.292 19.777 -11.525 1.00 84.31 111 SER A N 1
ATOM 861 C CA . SER A 1 111 ? 0.593 20.947 -11.392 1.00 84.31 111 SER A CA 1
ATOM 862 C C . SER A 1 111 ? 1.101 21.169 -9.961 1.00 84.31 111 SER A C 1
ATOM 864 O O . SER A 1 111 ? 2.151 21.773 -9.767 1.00 84.31 111 SER A O 1
ATOM 866 N N . HIS A 1 112 ? 0.377 20.645 -8.970 1.00 85.06 112 HIS A N 1
ATOM 867 C CA . HIS A 1 112 ? 0.672 20.778 -7.545 1.00 85.06 112 HIS A CA 1
ATOM 868 C C . HIS A 1 112 ? 1.160 19.461 -6.908 1.00 85.06 112 HIS A C 1
ATOM 870 O O . HIS A 1 112 ? 1.288 19.399 -5.685 1.00 85.06 112 HIS A O 1
ATOM 876 N N . SER A 1 113 ? 1.417 18.411 -7.702 1.00 87.12 113 SER A N 1
ATOM 877 C CA . SER A 1 113 ? 2.006 17.167 -7.189 1.00 87.12 113 SER A CA 1
ATOM 878 C C . SER A 1 113 ? 3.402 17.452 -6.617 1.00 87.12 113 SER A C 1
ATOM 880 O O . SER A 1 113 ? 4.195 18.149 -7.258 1.00 87.12 113 SER A O 1
ATOM 882 N N . PRO A 1 114 ? 3.740 16.945 -5.419 1.00 87.06 114 PRO A N 1
ATOM 883 C CA . PRO A 1 114 ? 5.028 17.231 -4.801 1.00 87.06 114 PRO A CA 1
ATOM 884 C C . PRO A 1 114 ? 6.172 16.533 -5.543 1.00 87.06 114 PRO A C 1
ATOM 886 O O . PRO A 1 114 ? 6.088 15.353 -5.878 1.00 87.06 114 PRO A O 1
ATOM 889 N N . ASP A 1 115 ? 7.305 17.220 -5.709 1.00 89.00 115 ASP A N 1
ATOM 890 C CA . ASP A 1 115 ? 8.487 16.659 -6.388 1.00 89.00 115 ASP A CA 1
ATOM 891 C C . ASP A 1 115 ? 9.022 15.374 -5.731 1.00 89.00 115 ASP A C 1
ATOM 893 O O . ASP A 1 115 ? 9.622 14.528 -6.398 1.00 89.00 115 ASP A O 1
ATOM 897 N N . SER A 1 116 ? 8.786 15.193 -4.427 1.00 90.56 116 SER A N 1
ATOM 898 C CA . SER A 1 116 ? 9.177 13.982 -3.701 1.00 90.56 116 SER A CA 1
ATOM 899 C C . SER A 1 116 ? 8.471 12.722 -4.208 1.00 90.56 116 SER A C 1
ATOM 901 O O . SER A 1 116 ? 9.062 11.647 -4.136 1.00 90.56 116 SER A O 1
ATOM 903 N N . GLU A 1 117 ? 7.265 12.831 -4.771 1.00 91.94 117 GLU A N 1
ATOM 904 C CA . GLU A 1 117 ? 6.538 11.698 -5.357 1.00 91.94 117 GLU A CA 1
ATOM 905 C C . GLU A 1 117 ? 7.336 11.045 -6.487 1.00 91.94 117 GLU A C 1
ATOM 907 O O . GLU A 1 117 ? 7.525 9.827 -6.494 1.00 91.94 117 GLU A O 1
ATOM 912 N N . LYS A 1 118 ? 7.909 11.855 -7.388 1.00 91.50 118 LYS A N 1
ATOM 913 C CA . LYS A 1 118 ? 8.782 11.356 -8.463 1.00 91.50 118 LYS A CA 1
ATOM 914 C C . LYS A 1 118 ? 9.982 10.599 -7.915 1.00 91.50 118 LYS A C 1
ATOM 916 O O . LYS A 1 118 ? 10.377 9.589 -8.489 1.00 91.50 118 LYS A O 1
ATOM 921 N N . LEU A 1 119 ? 10.569 11.075 -6.816 1.00 93.19 119 LEU A N 1
ATOM 922 C CA . LEU A 1 119 ? 11.722 10.423 -6.193 1.00 93.19 119 LEU A CA 1
ATOM 923 C C . LEU A 1 119 ? 11.341 9.063 -5.597 1.00 93.19 119 LEU A C 1
ATOM 925 O O . LEU A 1 119 ? 12.088 8.098 -5.763 1.00 93.19 119 LEU A O 1
ATOM 929 N N . PHE A 1 120 ? 10.178 8.963 -4.949 1.00 93.88 120 PHE A N 1
ATOM 930 C CA . PHE A 1 120 ? 9.681 7.691 -4.421 1.00 93.88 120 PHE A CA 1
ATOM 931 C C . PHE A 1 120 ? 9.329 6.703 -5.532 1.00 93.88 120 PHE A C 1
ATOM 933 O O . PHE A 1 120 ? 9.758 5.551 -5.468 1.00 93.88 120 PHE A O 1
ATOM 940 N N . LEU A 1 121 ? 8.621 7.150 -6.572 1.00 94.69 121 LEU A N 1
ATOM 941 C CA . LEU A 1 121 ? 8.282 6.309 -7.721 1.00 94.69 121 LEU A CA 1
ATOM 942 C C . LEU A 1 121 ? 9.532 5.826 -8.454 1.00 94.69 121 LEU A C 1
ATOM 944 O O . LEU A 1 121 ? 9.643 4.637 -8.737 1.00 94.69 121 LEU A O 1
ATOM 948 N N . ARG A 1 122 ? 10.513 6.709 -8.667 1.00 93.75 122 ARG A N 1
ATOM 949 C CA . ARG A 1 122 ? 11.804 6.334 -9.252 1.00 93.75 122 ARG A CA 1
ATOM 950 C C . ARG A 1 122 ? 12.535 5.298 -8.397 1.00 93.75 122 ARG A C 1
ATOM 952 O O . ARG A 1 122 ? 12.968 4.276 -8.909 1.00 93.75 122 ARG A O 1
ATOM 959 N N . SER A 1 123 ? 12.616 5.514 -7.084 1.00 92.81 123 SER A N 1
ATOM 960 C CA . SER A 1 123 ? 13.203 4.537 -6.156 1.00 92.81 123 SER A CA 1
ATOM 961 C C . SER A 1 123 ? 12.500 3.173 -6.216 1.00 92.81 123 SER A C 1
ATOM 963 O O . SER A 1 123 ? 13.133 2.127 -6.030 1.00 92.81 123 SER A O 1
ATOM 965 N N . LEU A 1 124 ? 11.186 3.159 -6.449 1.00 92.69 124 LEU A N 1
ATOM 966 C CA . LEU A 1 124 ? 10.414 1.931 -6.603 1.00 92.69 124 LEU A CA 1
ATOM 967 C C . LEU A 1 124 ? 10.695 1.238 -7.944 1.00 92.69 124 LEU A C 1
ATOM 969 O O . LEU A 1 124 ? 10.779 0.016 -7.964 1.00 92.69 124 LEU A O 1
ATOM 973 N N . THR A 1 125 ? 10.877 1.977 -9.040 1.00 93.69 125 THR A N 1
ATOM 974 C CA . THR A 1 125 ? 11.151 1.395 -10.365 1.00 93.69 125 THR A CA 1
ATOM 975 C C . THR A 1 125 ? 12.605 0.977 -10.558 1.00 93.69 125 THR A C 1
ATOM 977 O O . THR A 1 125 ? 12.844 -0.040 -11.206 1.00 93.69 125 THR A O 1
ATOM 980 N N . ASP A 1 126 ? 13.563 1.691 -9.955 1.00 91.75 126 ASP A N 1
ATOM 981 C CA . ASP A 1 126 ? 15.010 1.478 -10.142 1.00 91.75 126 ASP A CA 1
ATOM 982 C C . ASP A 1 126 ? 15.468 0.064 -9.722 1.00 91.75 126 ASP A C 1
ATOM 984 O O . ASP A 1 126 ? 16.495 -0.418 -10.186 1.00 91.75 126 ASP A O 1
ATOM 988 N N . ILE A 1 127 ? 14.707 -0.660 -8.887 1.00 86.69 127 ILE A N 1
ATOM 989 C CA . ILE A 1 127 ? 15.037 -2.060 -8.541 1.00 86.69 127 ILE A CA 1
ATOM 990 C C . ILE A 1 127 ? 14.799 -3.052 -9.688 1.00 86.69 127 ILE A C 1
ATOM 992 O O . ILE A 1 127 ? 15.267 -4.191 -9.603 1.00 86.69 127 ILE A O 1
ATOM 996 N N . SER A 1 128 ? 14.065 -2.635 -10.724 1.00 82.62 128 SER A N 1
ATOM 997 C CA . SER A 1 128 ? 13.894 -3.394 -11.967 1.00 82.62 128 SER A CA 1
ATOM 998 C C . SER A 1 128 ? 15.208 -3.433 -12.755 1.00 82.62 128 SER A C 1
ATOM 1000 O O . SER A 1 128 ? 15.550 -4.458 -13.344 1.00 82.62 128 SER A O 1
ATOM 1002 N N . ASP A 1 129 ? 16.010 -2.366 -12.668 1.00 69.25 129 ASP A N 1
ATOM 1003 C CA . ASP A 1 129 ? 17.313 -2.245 -13.322 1.00 69.25 129 ASP A CA 1
ATOM 1004 C C . ASP A 1 129 ? 18.386 -3.007 -12.530 1.00 69.25 129 ASP A C 1
ATOM 1006 O O . ASP A 1 129 ? 19.157 -2.467 -11.739 1.00 69.25 129 ASP A O 1
ATOM 1010 N N . GLY A 1 130 ? 18.414 -4.326 -12.726 1.00 64.00 130 GLY A N 1
ATOM 1011 C CA . GLY A 1 130 ? 19.406 -5.224 -12.123 1.00 64.00 130 GLY A CA 1
ATOM 1012 C C . GLY A 1 130 ? 18.844 -6.554 -11.628 1.00 64.00 130 GLY A C 1
ATOM 1013 O O . GLY A 1 130 ? 19.609 -7.419 -11.197 1.00 64.00 130 GLY A O 1
ATOM 1014 N N . ARG A 1 131 ? 17.522 -6.753 -11.696 1.00 66.06 131 ARG A N 1
ATOM 1015 C CA . ARG A 1 131 ? 16.846 -8.011 -11.338 1.00 66.06 131 ARG A CA 1
ATOM 1016 C C . ARG A 1 131 ? 15.798 -8.371 -12.393 1.00 66.06 131 ARG A C 1
ATOM 1018 O O . ARG A 1 131 ? 15.390 -7.534 -13.183 1.00 66.06 131 ARG A O 1
ATOM 1025 N N . LYS A 1 132 ? 15.316 -9.620 -12.399 1.00 77.75 132 LYS A N 1
ATOM 1026 C CA . LYS A 1 132 ? 14.149 -10.032 -13.208 1.00 77.75 132 LYS A CA 1
ATOM 1027 C C . LYS A 1 132 ? 12.839 -9.544 -12.569 1.00 77.75 132 LYS A C 1
ATOM 1029 O O . LYS A 1 132 ? 11.953 -10.342 -12.289 1.00 77.75 132 LYS A O 1
ATOM 1034 N N . VAL A 1 133 ? 12.764 -8.251 -12.274 1.00 88.38 133 VAL A N 1
ATOM 1035 C CA . VAL A 1 133 ? 11.631 -7.591 -11.623 1.00 88.38 133 VAL A CA 1
ATOM 1036 C C . VAL A 1 133 ? 10.987 -6.647 -12.634 1.00 88.38 133 VAL A C 1
ATOM 1038 O O . VAL A 1 133 ? 11.696 -5.995 -13.395 1.00 88.38 133 VAL A O 1
ATOM 1041 N N . ASN A 1 134 ? 9.654 -6.596 -12.664 1.00 92.06 134 ASN A N 1
ATOM 1042 C CA . ASN A 1 134 ? 8.907 -5.740 -13.581 1.00 92.06 134 ASN A CA 1
ATOM 1043 C C . ASN A 1 134 ? 8.000 -4.7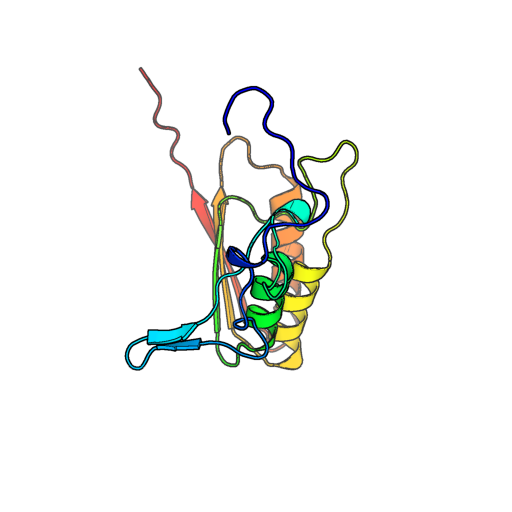95 -12.791 1.00 92.06 134 ASN A C 1
ATOM 1045 O O . ASN A 1 134 ? 6.911 -5.192 -12.370 1.00 92.06 134 ASN A O 1
ATOM 1049 N N . ILE A 1 135 ? 8.472 -3.566 -12.576 1.00 95.75 135 ILE A N 1
ATOM 1050 C CA . ILE A 1 135 ? 7.686 -2.478 -11.994 1.00 95.75 135 ILE A CA 1
ATOM 1051 C C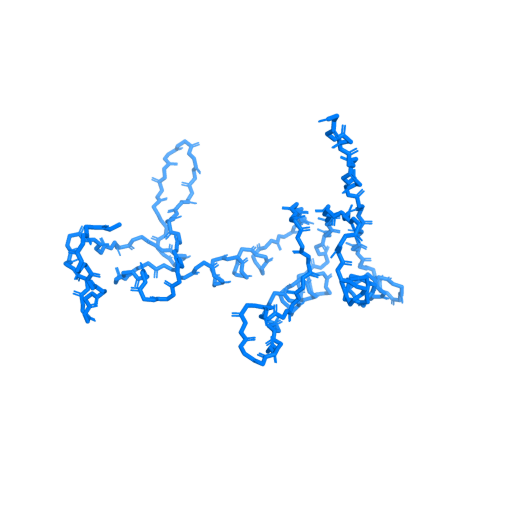 . ILE A 1 135 ? 7.648 -1.326 -12.991 1.00 95.75 135 ILE A C 1
ATOM 1053 O O . ILE A 1 135 ? 8.683 -0.739 -13.304 1.00 95.75 135 ILE A O 1
ATOM 1057 N N . THR A 1 136 ? 6.453 -0.971 -13.451 1.00 95.88 136 THR A N 1
ATOM 1058 C CA . THR A 1 136 ? 6.250 0.161 -14.360 1.00 95.88 136 THR A CA 1
ATOM 1059 C C . THR A 1 136 ? 5.362 1.220 -13.729 1.00 95.88 136 THR A C 1
ATOM 1061 O O . THR A 1 136 ? 4.400 0.908 -13.025 1.00 95.88 136 THR A O 1
ATOM 1064 N N . VAL A 1 137 ? 5.662 2.481 -14.024 1.00 96.06 137 VAL A N 1
ATOM 1065 C CA . VAL A 1 137 ? 4.880 3.639 -13.588 1.00 96.06 137 VAL A CA 1
ATOM 1066 C C . VAL A 1 137 ? 4.452 4.423 -14.818 1.00 96.06 137 VAL A C 1
ATOM 1068 O O . VAL A 1 137 ? 5.284 4.801 -15.641 1.00 96.06 137 VAL A O 1
ATOM 1071 N N . GLU A 1 138 ? 3.157 4.684 -14.919 1.00 95.19 138 GLU A N 1
ATOM 1072 C CA . GLU A 1 138 ? 2.565 5.594 -15.890 1.00 95.19 138 GLU A CA 1
ATOM 1073 C C . GLU A 1 138 ? 1.898 6.754 -15.152 1.00 95.19 138 GLU A C 1
ATOM 1075 O O . GLU A 1 138 ? 1.347 6.588 -14.060 1.00 95.19 138 GLU A O 1
ATOM 1080 N N . HIS A 1 139 ? 1.942 7.940 -15.758 1.00 92.75 139 HIS A N 1
ATOM 1081 C CA . HIS A 1 139 ? 1.322 9.129 -15.193 1.00 92.75 139 HIS A CA 1
ATOM 1082 C C . HIS A 1 139 ? 0.015 9.462 -15.904 1.00 92.75 139 HIS A C 1
ATOM 1084 O O . HIS A 1 139 ? -0.008 9.659 -17.120 1.00 92.75 139 HIS A O 1
ATOM 1090 N N . LEU A 1 140 ? -1.063 9.599 -15.132 1.00 87.94 140 LEU A N 1
ATOM 1091 C CA . LEU A 1 140 ? -2.302 10.194 -15.616 1.00 87.94 140 LEU A CA 1
ATOM 1092 C C . LEU A 1 140 ? -2.190 11.715 -15.474 1.00 87.94 140 LEU A C 1
ATOM 1094 O O . LEU A 1 140 ? -2.325 12.254 -14.377 1.00 87.94 140 LEU A O 1
ATOM 1098 N N . ILE A 1 141 ? -1.907 12.408 -16.577 1.00 84.44 141 ILE A N 1
ATOM 1099 C CA . ILE A 1 141 ? -1.760 13.867 -16.567 1.00 84.44 141 ILE A CA 1
ATOM 1100 C C . ILE A 1 141 ? -3.143 14.502 -16.420 1.00 84.44 141 ILE A C 1
ATOM 1102 O O . ILE A 1 141 ? -3.989 14.390 -17.311 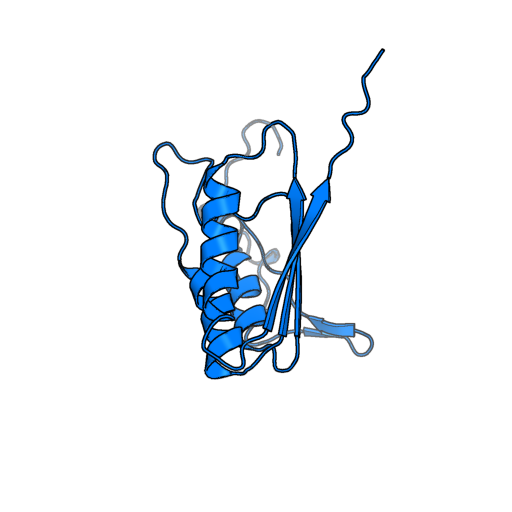1.00 84.44 141 ILE A O 1
ATOM 1106 N N . GLY A 1 142 ? -3.360 15.187 -15.299 1.00 66.94 142 GLY A N 1
ATOM 1107 C CA . GLY A 1 142 ? -4.542 16.011 -15.105 1.00 66.94 142 GLY A CA 1
ATOM 1108 C C . GLY A 1 142 ? -4.480 17.225 -16.025 1.00 66.94 142 GLY A C 1
ATOM 1109 O O . GLY A 1 142 ? -3.639 18.102 -15.840 1.00 66.94 142 GLY A O 1
ATOM 1110 N N . LEU A 1 143 ? -5.359 17.289 -17.027 1.00 56.28 143 LEU A N 1
ATOM 1111 C CA . LEU A 1 143 ? -5.595 18.535 -17.749 1.00 56.28 143 LEU A CA 1
ATOM 1112 C C . LEU A 1 143 ? -6.267 19.495 -16.769 1.00 56.28 143 LEU A C 1
ATOM 1114 O O . LEU A 1 143 ? -7.377 19.224 -16.310 1.00 56.28 143 LEU A O 1
ATOM 1118 N N . GLU A 1 144 ? -5.618 20.613 -16.447 1.00 57.56 144 GLU A N 1
ATOM 1119 C CA . GLU A 1 144 ? -6.332 21.731 -15.842 1.00 57.56 144 GLU A CA 1
ATOM 1120 C C . GLU A 1 144 ? -7.429 22.139 -16.827 1.00 57.56 144 GLU A C 1
ATOM 1122 O O . GLU A 1 144 ? -7.167 22.735 -17.875 1.00 57.56 144 GLU A O 1
ATOM 1127 N N . THR A 1 145 ? -8.682 21.799 -16.519 1.00 51.22 145 THR A N 1
ATOM 1128 C CA . THR A 1 145 ? -9.805 22.519 -17.102 1.00 51.22 145 THR A CA 1
ATOM 1129 C C . THR A 1 145 ? -9.653 23.943 -16.611 1.00 51.22 145 THR A C 1
ATOM 1131 O O . THR A 1 145 ? -9.947 24.242 -15.454 1.00 51.22 145 THR A O 1
ATOM 1134 N N . THR A 1 146 ? -9.128 24.806 -17.472 1.00 43.97 146 THR A N 1
ATOM 1135 C CA . THR A 1 146 ? -9.127 26.247 -17.271 1.00 43.97 146 THR A CA 1
ATOM 1136 C C . THR A 1 146 ? -10.589 26.636 -17.076 1.00 43.97 146 THR A C 1
ATOM 1138 O O . THR A 1 146 ? -11.364 26.679 -18.033 1.00 43.97 146 THR A O 1
ATOM 1141 N N . SER A 1 147 ? -11.004 26.820 -15.821 1.00 48.44 147 SER A N 1
ATOM 1142 C CA . SER A 1 147 ? -12.288 27.440 -15.526 1.00 48.44 147 SER A CA 1
ATOM 1143 C C . SER A 1 147 ? -12.228 28.836 -16.126 1.00 48.44 147 SER A C 1
ATOM 1145 O O . SER A 1 147 ? -11.333 29.613 -15.792 1.00 48.44 147 SER A O 1
ATOM 1147 N N . ARG A 1 148 ? -13.148 29.112 -17.050 1.00 38.94 148 ARG A N 1
ATOM 1148 C CA . ARG A 1 148 ? -13.512 30.481 -17.416 1.00 38.94 148 ARG A CA 1
ATOM 1149 C C . ARG A 1 148 ? -14.108 31.207 -16.216 1.00 38.94 148 ARG A C 1
ATOM 1151 O O . ARG A 1 148 ? -14.631 30.506 -15.317 1.00 38.94 148 ARG A O 1
#